Protein AF-A0A2R6ASG8-F1 (afdb_monomer)

Mean predicted aligned error: 5.62 Å

Solvent-accessible surface area (backbone atoms only — not comparable to full-atom values): 3726 Å² total; per-residue (Å²): 108,72,70,50,57,51,49,52,52,51,50,57,54,57,71,46,46,48,58,54,51,42,54,53,51,8,60,77,68,78,39,96,56,59,55,70,71,55,48,50,51,38,51,54,51,46,52,51,52,52,54,49,46,54,50,48,33,71,74,68,45,68,80,66,128

Foldseek 3Di:
DVVLVVLVVVLVVQLCVLVVVQVVVCVVVVHPTDDPVSVVVSVVSNVVSVVVSVVCCVVVVSPPD

Sequence (65 aa):
MANRTLLEVLSAILLFVPFGIAVLYARAHGRTAPPFEVNLALFVMYGVIVVFVLLLERKLGLFKD

Structure (mmCIF, N/CA/C/O backbone):
data_AF-A0A2R6ASG8-F1
#
_entry.id   AF-A0A2R6ASG8-F1
#
loop_
_atom_site.group_PDB
_atom_site.id
_atom_site.type_symbol
_atom_site.label_atom_id
_atom_site.label_alt_id
_atom_site.label_comp_id
_atom_site.label_asym_id
_atom_site.label_entity_id
_atom_site.label_seq_id
_atom_site.pdbx_PDB_ins_code
_atom_site.Cartn_x
_atom_site.Cartn_y
_atom_site.Cartn_z
_atom_site.occupancy
_atom_site.B_iso_or_equiv
_atom_site.auth_seq_id
_atom_site.auth_comp_id
_atom_site.auth_asym_id
_atom_site.auth_atom_id
_atom_site.pdbx_PDB_model_num
ATOM 1 N N . MET A 1 1 ? -9.898 6.337 24.931 1.00 56.62 1 MET A N 1
ATOM 2 C CA . MET A 1 1 ? -9.797 7.405 23.909 1.00 56.62 1 MET A CA 1
ATOM 3 C C . MET A 1 1 ? -8.452 7.396 23.183 1.00 56.62 1 MET A C 1
ATOM 5 O O . MET A 1 1 ? -8.482 7.220 21.979 1.00 56.62 1 MET A O 1
ATOM 9 N N . ALA A 1 2 ? -7.292 7.456 23.858 1.00 60.09 2 ALA A N 1
ATOM 10 C CA . ALA A 1 2 ? -5.972 7.495 23.193 1.00 60.09 2 ALA A CA 1
ATOM 11 C C . ALA A 1 2 ? -5.709 6.361 22.170 1.00 60.09 2 ALA A C 1
ATOM 13 O O . ALA A 1 2 ? -5.231 6.621 21.071 1.00 60.09 2 ALA A O 1
ATOM 14 N N . ASN A 1 3 ? -6.097 5.117 22.483 1.00 70.06 3 ASN A N 1
ATOM 15 C CA . ASN A 1 3 ? -5.911 3.979 21.567 1.00 70.06 3 ASN A CA 1
ATOM 16 C C . ASN A 1 3 ? -6.783 4.060 20.303 1.00 70.06 3 ASN A C 1
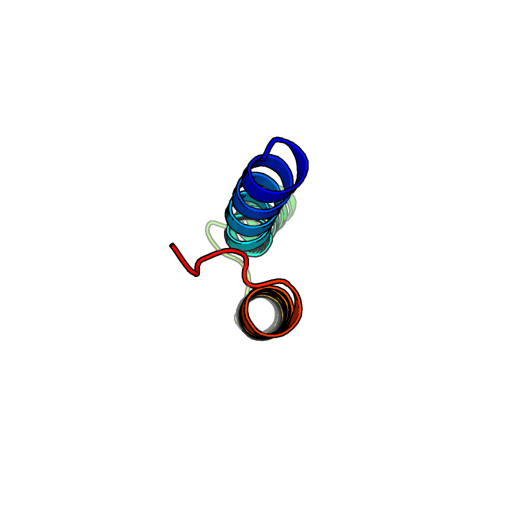ATOM 18 O O . ASN A 1 3 ? -6.396 3.535 19.266 1.00 70.06 3 ASN A O 1
ATOM 22 N N . ARG A 1 4 ? -7.949 4.716 20.380 1.00 72.38 4 ARG A N 1
ATOM 23 C CA . ARG A 1 4 ? -8.872 4.885 19.248 1.00 72.38 4 ARG A CA 1
ATOM 24 C C . ARG A 1 4 ? -8.309 5.897 18.252 1.00 72.38 4 ARG A C 1
ATOM 26 O O . ARG A 1 4 ? -8.147 5.559 17.089 1.00 72.38 4 ARG A O 1
ATOM 33 N N . THR A 1 5 ? -7.877 7.059 18.739 1.00 79.06 5 THR A N 1
ATOM 34 C CA . THR A 1 5 ? -7.208 8.083 17.922 1.00 79.06 5 THR A CA 1
ATOM 35 C C . THR A 1 5 ? -5.931 7.549 17.273 1.00 79.06 5 THR A C 1
ATOM 37 O O . THR A 1 5 ? -5.672 7.811 16.103 1.00 79.06 5 THR A O 1
ATOM 40 N N . LEU A 1 6 ? -5.143 6.744 17.995 1.00 79.31 6 LEU A N 1
ATOM 41 C CA . LEU A 1 6 ? -3.963 6.096 17.419 1.00 79.31 6 LEU A CA 1
ATOM 42 C C . LEU A 1 6 ? -4.334 5.151 16.263 1.00 79.31 6 LEU A C 1
ATOM 44 O O . LEU A 1 6 ? -3.671 5.162 15.231 1.00 79.31 6 LEU A O 1
ATOM 48 N N . LEU A 1 7 ? -5.394 4.352 16.413 1.00 79.56 7 LEU A N 1
ATOM 49 C CA . LEU A 1 7 ? -5.863 3.436 15.369 1.00 79.56 7 LEU A CA 1
ATOM 50 C C . LEU A 1 7 ? -6.435 4.171 14.151 1.00 79.56 7 LEU A C 1
ATOM 52 O O . LEU A 1 7 ? -6.199 3.735 13.025 1.00 79.56 7 LEU A O 1
ATOM 56 N N . GLU A 1 8 ? -7.124 5.292 14.352 1.00 78.69 8 GLU A N 1
ATOM 57 C CA . GLU A 1 8 ? -7.591 6.168 13.268 1.00 78.69 8 GLU A CA 1
ATOM 58 C C . GLU A 1 8 ? -6.410 6.753 12.482 1.00 78.69 8 GLU A C 1
ATOM 60 O O . GLU A 1 8 ? -6.374 6.658 11.255 1.00 78.69 8 GLU A O 1
ATOM 65 N N . VAL A 1 9 ? -5.394 7.273 13.181 1.00 83.94 9 VAL A N 1
ATOM 66 C CA . VAL A 1 9 ? -4.170 7.802 12.558 1.00 83.94 9 VAL A CA 1
ATOM 67 C C . VAL A 1 9 ? -3.422 6.708 11.794 1.00 83.94 9 VAL A C 1
ATOM 69 O O . VAL A 1 9 ? -3.027 6.920 10.648 1.00 83.94 9 VAL A O 1
ATOM 72 N N . LEU A 1 10 ? -3.259 5.521 12.383 1.00 84.25 10 LEU A N 1
ATOM 73 C CA . LEU A 1 10 ? -2.611 4.390 11.713 1.00 84.25 10 LEU A CA 1
ATOM 74 C C . LEU A 1 10 ? -3.392 3.940 10.472 1.00 84.25 10 LEU A C 1
ATOM 76 O O . LEU A 1 10 ? -2.783 3.672 9.439 1.00 84.25 10 LEU A O 1
ATOM 80 N N . SER A 1 11 ? -4.723 3.905 10.544 1.00 81.81 11 SER A N 1
ATOM 81 C CA . SER A 1 11 ? -5.582 3.550 9.406 1.00 81.81 11 SER A CA 1
ATOM 82 C C . SER A 1 11 ? -5.471 4.578 8.281 1.00 81.81 11 SER A C 1
ATOM 84 O O . SER A 1 11 ? -5.310 4.202 7.120 1.00 81.81 11 SER A O 1
ATOM 86 N N . ALA A 1 12 ? -5.464 5.871 8.618 1.00 82.62 12 ALA A N 1
ATOM 87 C CA . ALA A 1 12 ? -5.253 6.942 7.652 1.00 82.62 12 ALA A CA 1
ATOM 88 C C . ALA A 1 12 ? -3.881 6.823 6.971 1.00 82.62 12 ALA A C 1
ATOM 90 O O . ALA A 1 12 ? -3.804 6.881 5.747 1.00 82.62 12 ALA A O 1
ATOM 91 N N . ILE A 1 13 ? -2.810 6.578 7.734 1.00 86.44 13 ILE A N 1
ATOM 92 C CA . ILE A 1 13 ? -1.457 6.382 7.189 1.00 86.44 13 ILE A CA 1
ATOM 93 C C . ILE A 1 13 ? -1.408 5.165 6.256 1.00 86.44 13 ILE A C 1
ATOM 95 O O . ILE A 1 13 ? -0.832 5.251 5.169 1.00 86.44 13 ILE A O 1
ATOM 99 N N . LEU A 1 14 ? -2.033 4.048 6.642 1.00 86.75 14 LEU A N 1
ATOM 100 C CA . LEU A 1 14 ? -2.068 2.829 5.831 1.00 86.75 14 LEU A CA 1
ATOM 101 C C . LEU A 1 14 ? -2.701 3.064 4.453 1.00 86.75 14 LEU A C 1
ATOM 103 O O . LEU A 1 14 ? -2.210 2.521 3.464 1.00 86.75 14 LEU A O 1
ATOM 107 N N . LEU A 1 15 ? -3.720 3.921 4.352 1.00 83.75 15 LEU A N 1
ATOM 108 C CA . LEU A 1 15 ? -4.349 4.259 3.069 1.00 83.75 15 LEU A CA 1
ATOM 109 C C . LEU A 1 15 ? -3.398 4.974 2.093 1.00 83.75 15 LEU A C 1
ATOM 111 O O . LEU A 1 15 ? -3.590 4.871 0.882 1.00 83.75 15 LEU A O 1
ATOM 115 N N . PHE A 1 16 ? -2.349 5.643 2.584 1.00 88.25 16 PHE A N 1
ATOM 116 C CA . PHE A 1 16 ? -1.341 6.311 1.748 1.00 88.25 16 PHE A CA 1
ATOM 117 C C . PHE A 1 16 ? -0.166 5.411 1.344 1.00 88.25 16 PHE A C 1
ATOM 119 O O . PHE A 1 16 ? 0.606 5.778 0.454 1.00 88.25 16 PHE A O 1
ATOM 126 N N . VAL A 1 17 ? -0.021 4.225 1.946 1.00 90.38 17 VAL A N 1
ATOM 127 C CA . VAL A 1 17 ? 1.093 3.304 1.657 1.00 90.38 17 VAL A CA 1
ATOM 128 C C . VAL A 1 17 ? 1.201 2.951 0.165 1.00 90.38 17 VAL A C 1
ATOM 130 O O . VAL A 1 17 ? 2.303 3.079 -0.375 1.00 90.38 17 VAL A O 1
ATOM 133 N N . PRO A 1 18 ? 0.119 2.590 -0.558 1.00 91.38 18 PRO A N 1
ATOM 134 C CA . PRO A 1 18 ? 0.217 2.298 -1.989 1.00 91.38 18 PRO A CA 1
ATOM 135 C C . PRO A 1 18 ? 0.749 3.467 -2.815 1.00 91.38 18 PRO A C 1
ATOM 137 O O . PRO A 1 18 ? 1.550 3.260 -3.725 1.00 91.38 18 PRO A O 1
ATOM 140 N N . PHE A 1 19 ? 0.358 4.696 -2.472 1.00 90.44 19 PHE A N 1
ATOM 141 C CA . PHE A 1 19 ? 0.844 5.893 -3.150 1.00 90.44 19 PHE A CA 1
ATOM 142 C C . PHE A 1 19 ? 2.346 6.096 -2.919 1.00 90.44 19 PHE A C 1
ATOM 144 O O . PHE A 1 19 ? 3.097 6.309 -3.871 1.00 90.44 19 PHE A O 1
ATOM 151 N N . GLY A 1 20 ? 2.809 5.954 -1.673 1.00 92.12 20 GLY A N 1
ATOM 152 C CA . GLY A 1 20 ? 4.234 6.031 -1.347 1.00 92.12 20 GLY A CA 1
ATOM 153 C C . GLY A 1 20 ? 5.063 4.990 -2.105 1.00 92.12 20 GLY A C 1
ATOM 154 O O . GLY A 1 20 ? 6.093 5.325 -2.691 1.00 92.12 20 GLY A O 1
ATOM 155 N N . ILE A 1 21 ? 4.584 3.743 -2.167 1.00 93.12 21 ILE A N 1
ATOM 156 C CA . ILE A 1 21 ? 5.252 2.670 -2.917 1.00 93.12 21 ILE A CA 1
ATOM 157 C C . ILE A 1 21 ? 5.277 2.983 -4.418 1.00 93.12 21 ILE A C 1
ATOM 159 O O . ILE A 1 21 ? 6.318 2.800 -5.049 1.00 93.12 21 ILE A O 1
ATOM 163 N N . ALA A 1 22 ? 4.187 3.510 -4.986 1.00 93.25 22 ALA A N 1
ATOM 164 C CA . ALA A 1 22 ? 4.136 3.914 -6.392 1.00 93.25 22 ALA A CA 1
ATOM 165 C C . ALA A 1 22 ? 5.206 4.964 -6.729 1.00 93.25 22 ALA A C 1
ATOM 167 O O . ALA A 1 22 ? 5.945 4.806 -7.704 1.00 93.25 22 ALA A O 1
ATOM 168 N N . VAL A 1 23 ? 5.322 6.008 -5.899 1.00 94.31 23 VAL A N 1
ATOM 169 C CA . VAL A 1 23 ? 6.302 7.092 -6.073 1.00 94.31 23 VAL A CA 1
ATOM 170 C C . VAL A 1 23 ? 7.731 6.561 -5.978 1.00 94.31 23 VAL A C 1
ATOM 172 O O . VAL A 1 23 ? 8.565 6.869 -6.832 1.00 94.31 23 VAL A O 1
ATOM 175 N N . LEU A 1 24 ? 8.021 5.739 -4.966 1.00 94.88 24 LEU A N 1
ATOM 176 C CA . LEU A 1 24 ? 9.352 5.158 -4.778 1.00 94.88 24 LEU A CA 1
ATOM 177 C C . LEU A 1 24 ? 9.724 4.210 -5.920 1.00 94.88 24 LEU A C 1
ATOM 179 O O . LEU A 1 24 ? 10.846 4.282 -6.424 1.00 94.88 24 LEU A O 1
ATOM 183 N N . TYR A 1 25 ? 8.785 3.374 -6.370 1.00 94.88 25 TYR A N 1
ATOM 184 C CA . TYR A 1 25 ? 8.993 2.486 -7.509 1.00 94.88 25 TYR A CA 1
ATOM 185 C C . TYR A 1 25 ? 9.295 3.285 -8.780 1.00 94.88 25 TYR A C 1
ATOM 187 O O . TYR A 1 25 ? 10.292 3.014 -9.452 1.00 94.88 25 TYR A O 1
ATOM 195 N N . ALA A 1 26 ? 8.463 4.280 -9.100 1.00 93.38 26 ALA A N 1
ATOM 196 C CA . ALA A 1 26 ? 8.615 5.099 -10.298 1.00 93.38 26 ALA A CA 1
ATOM 197 C C . ALA A 1 26 ? 9.973 5.819 -10.301 1.00 93.38 26 ALA A C 1
ATOM 199 O O . ALA A 1 26 ? 10.730 5.713 -11.269 1.00 93.38 26 ALA A O 1
ATOM 200 N N . ARG A 1 27 ? 10.342 6.432 -9.168 1.00 94.50 27 ARG A N 1
ATOM 201 C CA . ARG A 1 27 ? 11.647 7.077 -8.979 1.00 94.50 27 ARG A CA 1
ATOM 202 C C . ARG A 1 27 ? 12.813 6.103 -9.162 1.00 94.50 27 ARG A C 1
ATOM 204 O O . ARG A 1 27 ? 13.767 6.440 -9.856 1.00 94.50 27 ARG A O 1
ATOM 211 N N . ALA A 1 28 ? 12.742 4.913 -8.564 1.00 95.19 28 ALA A N 1
ATOM 212 C CA . ALA A 1 28 ? 13.811 3.914 -8.635 1.00 95.19 28 ALA A CA 1
ATOM 213 C C . ALA A 1 28 ? 14.045 3.377 -10.058 1.00 95.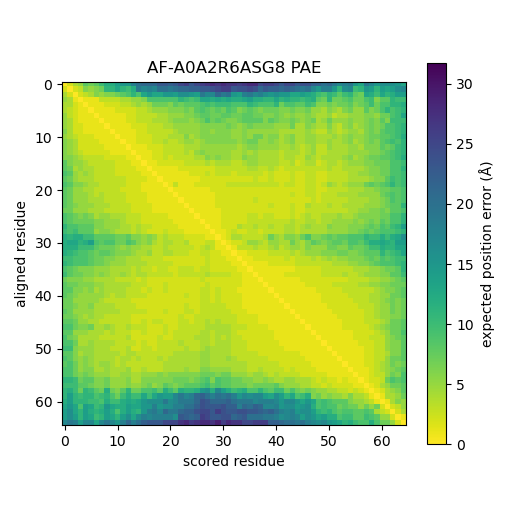19 28 ALA A C 1
ATOM 215 O O . ALA A 1 28 ? 15.154 2.964 -10.378 1.00 95.19 28 ALA A O 1
ATOM 216 N N . HIS A 1 29 ? 13.021 3.413 -10.914 1.00 95.38 29 HIS A N 1
ATOM 217 C CA . HIS A 1 29 ? 13.090 2.917 -12.290 1.00 95.38 29 HIS A CA 1
ATOM 218 C C . HIS A 1 29 ? 13.189 4.038 -13.336 1.00 95.38 29 HIS A C 1
ATOM 220 O O . HIS A 1 29 ? 13.088 3.756 -14.529 1.00 95.38 29 HIS A O 1
ATOM 226 N N . GLY A 1 30 ? 13.354 5.301 -12.918 1.00 94.25 30 GLY A N 1
ATOM 227 C CA . GLY A 1 30 ? 13.418 6.446 -13.833 1.00 94.25 30 GLY A CA 1
ATOM 228 C C . GLY A 1 30 ? 12.135 6.647 -14.648 1.00 94.25 30 GLY A C 1
ATOM 229 O O . GLY A 1 30 ? 12.192 7.104 -15.788 1.00 94.25 30 GLY A O 1
ATOM 230 N N . ARG A 1 31 ? 10.980 6.265 -14.095 1.00 90.69 31 ARG A N 1
ATOM 231 C CA . ARG A 1 31 ? 9.667 6.365 -14.744 1.00 90.69 31 ARG A CA 1
ATOM 232 C C . ARG A 1 31 ? 8.824 7.440 -14.072 1.00 90.69 31 ARG A C 1
ATOM 234 O O . ARG A 1 31 ? 8.993 7.736 -12.894 1.00 90.69 31 ARG A O 1
ATOM 241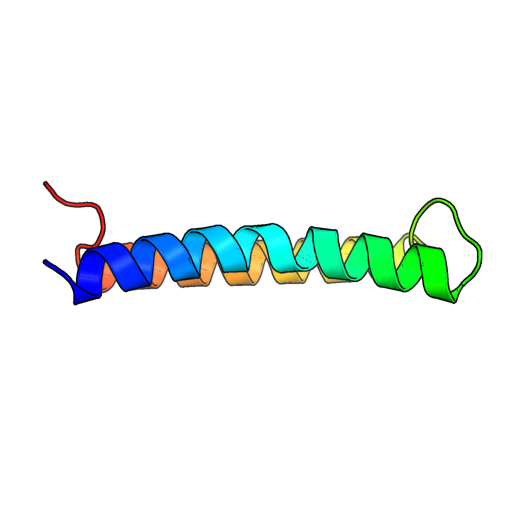 N N . THR A 1 32 ? 7.867 7.985 -14.813 1.00 90.69 32 THR A N 1
ATOM 242 C CA . THR A 1 32 ? 6.841 8.886 -14.268 1.00 90.69 32 THR A CA 1
ATOM 243 C C . THR A 1 32 ? 5.725 8.127 -13.549 1.00 90.69 32 THR A C 1
ATOM 245 O O . THR A 1 32 ? 5.071 8.690 -12.677 1.00 90.69 32 THR A O 1
ATOM 248 N N . ALA A 1 33 ? 5.528 6.846 -13.879 1.00 89.31 33 ALA A N 1
ATOM 249 C CA . ALA A 1 33 ? 4.540 5.971 -13.260 1.00 89.31 33 ALA A CA 1
ATOM 250 C C . ALA A 1 33 ? 5.010 4.500 -13.243 1.00 89.31 33 ALA A C 1
ATOM 252 O O . ALA A 1 33 ? 5.825 4.101 -14.087 1.00 89.31 33 ALA A O 1
ATOM 253 N N . PRO A 1 34 ? 4.500 3.669 -12.313 1.00 93.06 34 PRO A N 1
ATOM 254 C CA . PRO A 1 34 ? 4.694 2.224 -12.368 1.00 93.06 34 PRO A CA 1
ATOM 255 C C . PRO A 1 34 ? 4.018 1.599 -13.604 1.00 93.06 34 PRO A C 1
ATOM 257 O O . PRO A 1 34 ? 3.055 2.165 -14.128 1.00 93.06 34 PRO A O 1
ATOM 260 N N . PRO A 1 35 ? 4.492 0.432 -14.079 1.00 94.62 35 PRO A N 1
ATOM 261 C CA . PRO A 1 35 ? 3.836 -0.317 -15.146 1.00 94.62 35 PRO A CA 1
ATOM 262 C C . PRO A 1 35 ? 2.487 -0.884 -14.678 1.00 94.62 35 PRO A C 1
ATOM 264 O O . PRO A 1 35 ? 2.184 -0.903 -13.481 1.00 94.62 35 PRO A O 1
ATOM 267 N N . PHE A 1 36 ? 1.676 -1.352 -15.629 1.00 92.44 36 PHE A N 1
ATOM 268 C CA . PHE A 1 36 ? 0.311 -1.816 -15.371 1.00 92.44 36 PHE A CA 1
ATOM 269 C C . PHE A 1 36 ? 0.246 -2.905 -14.294 1.00 92.44 36 PHE A C 1
ATOM 271 O O . PHE A 1 36 ? -0.576 -2.813 -13.388 1.00 92.44 36 PHE A O 1
ATOM 278 N N . GLU A 1 37 ? 1.141 -3.888 -14.339 1.00 93.69 37 GLU A N 1
ATOM 279 C CA . GLU A 1 37 ? 1.180 -5.013 -13.401 1.00 93.69 37 GLU A CA 1
ATOM 280 C C . GLU A 1 37 ? 1.443 -4.541 -11.966 1.00 93.69 37 GLU A C 1
ATOM 282 O O . GLU A 1 37 ? 0.829 -5.027 -11.016 1.00 93.69 37 GLU A O 1
ATOM 287 N N . VAL A 1 38 ? 2.316 -3.541 -11.806 1.00 92.94 38 VAL A N 1
ATOM 288 C CA . VAL A 1 38 ? 2.617 -2.942 -10.500 1.00 92.94 38 VAL A CA 1
ATOM 289 C C . VAL A 1 38 ? 1.444 -2.092 -10.024 1.00 92.94 38 VAL A C 1
ATOM 291 O O . VAL A 1 38 ? 1.065 -2.191 -8.861 1.00 92.94 38 VAL A O 1
ATOM 294 N N . ASN A 1 39 ? 0.813 -1.312 -10.904 1.00 92.44 39 ASN A N 1
ATOM 295 C CA . ASN A 1 39 ? -0.396 -0.563 -10.549 1.00 92.44 39 ASN A CA 1
ATOM 296 C C . ASN A 1 39 ? -1.542 -1.495 -10.134 1.00 92.44 39 ASN A C 1
ATOM 298 O O . ASN A 1 39 ? -2.235 -1.207 -9.160 1.00 92.44 39 ASN A O 1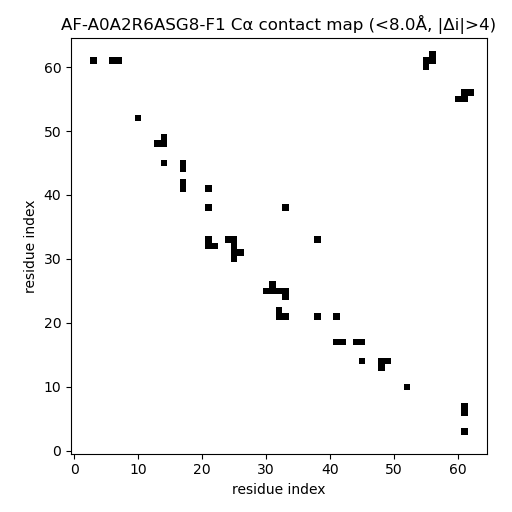
ATOM 302 N N . LEU A 1 40 ? -1.711 -2.631 -10.815 1.00 94.56 40 LEU A N 1
ATOM 303 C CA . LEU A 1 40 ? -2.692 -3.649 -10.450 1.00 94.56 40 LEU A CA 1
ATOM 304 C C . LEU A 1 40 ? -2.391 -4.230 -9.062 1.00 94.56 40 LEU A C 1
ATOM 306 O O . LEU A 1 40 ? -3.291 -4.314 -8.227 1.00 94.56 40 LEU A O 1
ATOM 310 N N . ALA A 1 41 ? -1.130 -4.566 -8.779 1.00 94.25 41 ALA A N 1
ATOM 311 C CA . ALA A 1 41 ? -0.721 -5.042 -7.459 1.00 94.25 41 ALA A CA 1
ATOM 312 C C . ALA A 1 41 ? -0.975 -3.995 -6.357 1.00 94.25 41 ALA A C 1
ATOM 314 O O . ALA A 1 41 ? -1.491 -4.333 -5.290 1.00 94.25 41 ALA A O 1
ATOM 315 N N . LEU A 1 42 ? -0.678 -2.719 -6.621 1.00 94.25 42 LEU A N 1
ATOM 316 C CA . LEU A 1 42 ? -0.944 -1.613 -5.695 1.00 94.25 42 LEU A CA 1
ATOM 317 C C . LEU A 1 42 ? -2.444 -1.402 -5.459 1.00 94.25 42 LEU A C 1
ATOM 319 O O . LEU A 1 42 ? -2.847 -1.126 -4.330 1.00 94.25 42 LEU A O 1
ATOM 323 N N . PHE A 1 43 ? -3.271 -1.571 -6.492 1.00 92.75 43 PHE A N 1
ATOM 324 C CA . PHE A 1 43 ? -4.726 -1.500 -6.376 1.00 92.75 43 PHE A CA 1
ATOM 325 C C . PHE A 1 43 ? -5.283 -2.641 -5.518 1.00 92.75 43 PHE A C 1
ATOM 327 O O . PHE A 1 43 ? -6.082 -2.400 -4.612 1.00 92.75 43 PHE A O 1
ATOM 334 N N . VAL A 1 44 ? -4.815 -3.874 -5.740 1.00 95.06 44 VAL A N 1
ATOM 335 C CA . VAL A 1 44 ? -5.182 -5.029 -4.905 1.00 95.06 44 VAL A CA 1
ATOM 336 C C . VAL A 1 44 ? -4.762 -4.795 -3.453 1.00 95.06 44 VAL A C 1
ATOM 338 O O . VAL A 1 44 ? -5.563 -4.994 -2.541 1.00 95.06 44 VAL A O 1
ATOM 341 N N . MET A 1 45 ? -3.539 -4.310 -3.231 1.00 93.75 45 MET A N 1
ATOM 342 C CA . MET A 1 45 ? -3.040 -3.975 -1.897 1.00 93.75 45 MET A CA 1
ATOM 343 C C . MET A 1 45 ? -3.897 -2.900 -1.217 1.00 93.75 45 MET A C 1
ATOM 345 O O . MET A 1 45 ? -4.246 -3.055 -0.048 1.00 93.75 45 MET A O 1
ATOM 349 N N . TYR A 1 46 ? -4.287 -1.845 -1.940 1.00 92.88 46 TYR A N 1
ATOM 350 C CA . TYR A 1 46 ? -5.200 -0.825 -1.423 1.00 92.88 46 TYR A CA 1
ATOM 351 C C . TYR A 1 46 ? -6.552 -1.428 -1.024 1.00 92.88 46 TYR A C 1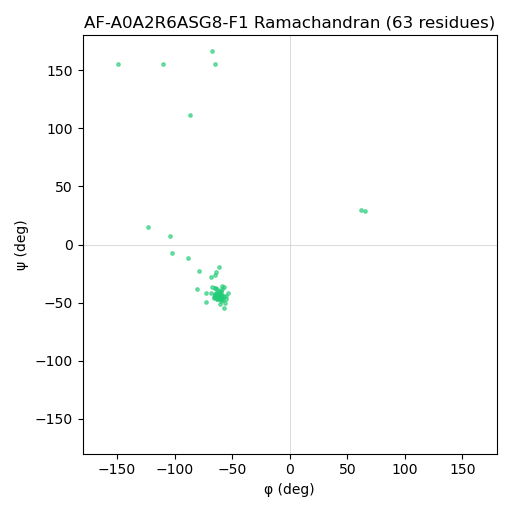
ATOM 353 O O . TYR A 1 46 ? -7.024 -1.180 0.084 1.00 92.88 46 TYR A O 1
ATOM 361 N N . GLY A 1 47 ? -7.134 -2.283 -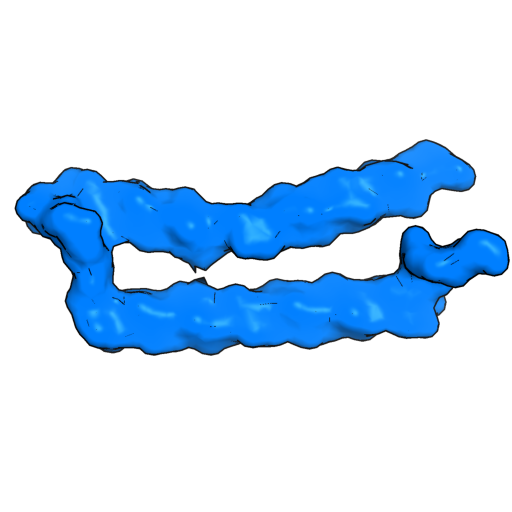1.870 1.00 92.81 47 GLY A N 1
ATOM 362 C CA . GLY A 1 47 ? -8.377 -2.992 -1.556 1.00 92.81 47 GLY A CA 1
ATOM 363 C C . GLY A 1 47 ? -8.277 -3.820 -0.271 1.00 92.81 47 GLY A C 1
ATOM 364 O O . GLY A 1 47 ? -9.164 -3.746 0.578 1.00 92.81 47 GLY A O 1
ATOM 365 N N . VAL A 1 48 ? -7.173 -4.549 -0.078 1.00 93.31 48 VAL A N 1
ATOM 366 C CA . VAL A 1 48 ? -6.922 -5.321 1.153 1.00 93.31 48 VAL A CA 1
ATOM 367 C C . VAL A 1 48 ? -6.820 -4.410 2.378 1.00 93.31 48 VAL A C 1
ATOM 369 O O . VAL A 1 48 ? -7.427 -4.714 3.405 1.00 93.31 48 VAL A O 1
ATOM 372 N N . ILE A 1 49 ? -6.103 -3.286 2.276 1.00 91.00 49 ILE A N 1
ATOM 373 C CA . ILE A 1 49 ? -5.980 -2.306 3.366 1.00 91.00 49 ILE A CA 1
ATOM 374 C C . ILE A 1 49 ? -7.354 -1.747 3.738 1.00 91.00 49 ILE A C 1
ATOM 376 O O . ILE A 1 49 ? -7.700 -1.740 4.916 1.00 91.00 49 ILE A O 1
ATOM 380 N N . VAL A 1 50 ? -8.162 -1.345 2.755 1.00 89.44 50 VAL A N 1
ATOM 381 C CA . VAL A 1 50 ? -9.520 -0.828 2.987 1.00 89.44 50 VAL A CA 1
ATOM 382 C C . VAL A 1 50 ? -10.388 -1.869 3.689 1.00 89.44 50 VAL A C 1
ATOM 384 O O . VAL A 1 50 ? -11.012 -1.563 4.702 1.00 89.44 50 VAL A O 1
ATOM 387 N N . VAL A 1 51 ? -10.401 -3.114 3.205 1.00 91.31 51 VAL A N 1
ATOM 388 C CA . VAL A 1 51 ? -11.162 -4.197 3.847 1.00 91.31 51 VAL A CA 1
ATOM 389 C C . VAL A 1 51 ? -10.688 -4.417 5.284 1.00 91.31 51 VAL A C 1
ATOM 391 O O . VAL A 1 51 ? -11.513 -4.585 6.181 1.00 91.31 51 VAL A O 1
ATOM 394 N N . PHE A 1 52 ? -9.378 -4.390 5.528 1.00 87.50 52 PHE A N 1
ATOM 395 C CA . PHE A 1 52 ? -8.823 -4.567 6.866 1.00 87.50 52 PHE A CA 1
ATOM 396 C C . PHE A 1 52 ? -9.218 -3.428 7.809 1.00 87.50 52 PHE A C 1
ATOM 398 O O . PHE A 1 52 ? -9.648 -3.699 8.930 1.00 87.50 52 PHE A O 1
ATOM 405 N N . VAL A 1 53 ? -9.146 -2.178 7.340 1.00 85.00 53 VAL A N 1
ATOM 406 C CA . VAL A 1 53 ? -9.618 -1.004 8.084 1.00 85.00 53 VAL A CA 1
ATOM 407 C C . VAL A 1 53 ? -11.095 -1.184 8.429 1.00 85.00 53 VAL A C 1
ATOM 409 O O . VAL A 1 53 ? -11.417 -1.248 9.608 1.00 85.00 53 VAL A O 1
ATOM 412 N N . LEU A 1 54 ? -11.972 -1.433 7.452 1.00 84.06 54 LEU A N 1
ATOM 413 C CA . LEU A 1 54 ? -13.410 -1.640 7.691 1.00 84.06 54 LEU A CA 1
ATOM 414 C C . LEU A 1 54 ? -13.708 -2.786 8.677 1.00 84.06 54 LEU A C 1
ATOM 416 O O . LEU A 1 54 ? -14.640 -2.711 9.483 1.00 84.06 54 LEU A O 1
ATOM 420 N N . LEU A 1 55 ? -12.928 -3.870 8.641 1.00 85.50 55 LEU A N 1
ATOM 421 C CA . LEU A 1 55 ? -13.0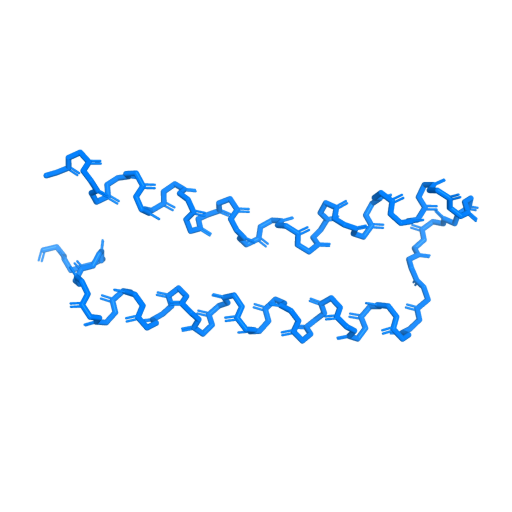61 -4.969 9.601 1.00 85.50 55 LEU A CA 1
ATOM 422 C C . LEU A 1 55 ? -12.643 -4.557 11.015 1.00 85.50 55 LEU A C 1
ATOM 424 O O . LEU A 1 55 ? -13.320 -4.935 11.978 1.00 85.50 55 LEU A O 1
ATOM 428 N N . LEU A 1 56 ? -11.555 -3.794 11.149 1.00 80.00 56 LEU A N 1
ATOM 429 C CA . LEU A 1 56 ? -11.135 -3.223 12.427 1.00 80.00 56 LEU A CA 1
ATOM 430 C C . LEU A 1 56 ? -12.194 -2.261 12.961 1.00 80.00 56 LEU A C 1
ATOM 432 O O . LEU A 1 56 ? -12.560 -2.365 14.130 1.00 80.00 56 LEU A O 1
ATOM 436 N N . GLU A 1 57 ? -12.756 -1.403 12.111 1.00 77.50 57 GLU A N 1
ATOM 437 C CA . GLU A 1 57 ? -13.858 -0.513 12.475 1.00 77.50 57 GLU A CA 1
ATOM 438 C C . GLU A 1 57 ? -15.050 -1.290 13.024 1.00 77.50 57 GLU A C 1
ATOM 440 O O . GLU A 1 57 ? -15.547 -0.993 14.114 1.00 77.50 57 GLU A O 1
ATOM 445 N N . ARG A 1 58 ? -15.485 -2.327 12.299 1.00 80.44 58 ARG A N 1
ATOM 446 C CA . ARG A 1 58 ? -16.651 -3.130 12.673 1.00 80.44 58 ARG A CA 1
ATOM 447 C C . ARG A 1 58 ? -16.438 -3.903 13.975 1.00 80.44 58 ARG A C 1
ATOM 449 O O . ARG A 1 58 ? -17.391 -4.045 14.740 1.00 80.44 58 ARG A O 1
ATOM 456 N N . LYS A 1 59 ? -15.228 -4.416 14.223 1.00 77.50 59 LYS A N 1
ATOM 457 C CA . LYS A 1 59 ? -14.907 -5.187 15.437 1.00 77.50 59 LYS A CA 1
ATOM 458 C C . LYS A 1 59 ? -14.629 -4.313 16.658 1.00 77.50 59 LYS A C 1
ATOM 460 O O . LYS A 1 59 ? -15.000 -4.705 17.759 1.00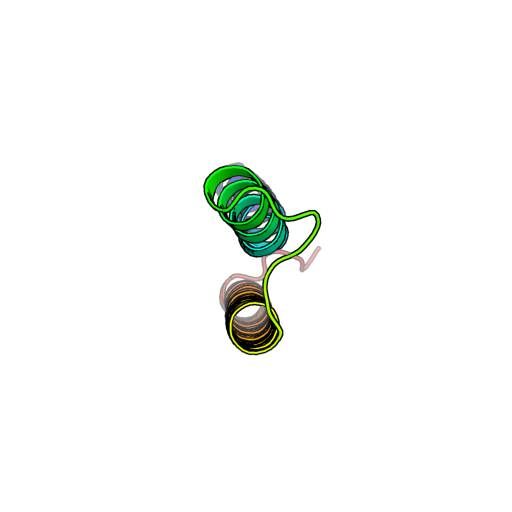 77.50 59 LYS A O 1
ATOM 465 N N . LEU A 1 60 ? -13.963 -3.175 16.480 1.00 71.06 60 LEU A N 1
ATOM 466 C CA . LEU A 1 60 ? -13.484 -2.329 17.579 1.00 71.06 60 LEU A CA 1
ATOM 467 C C . LEU A 1 60 ? -14.367 -1.098 17.825 1.00 71.06 60 LEU A C 1
ATOM 469 O O . LEU A 1 60 ? -14.148 -0.387 18.800 1.00 71.06 60 LEU A O 1
ATOM 473 N N . GLY A 1 61 ? -15.358 -0.837 16.965 1.00 66.69 61 GLY A N 1
ATOM 474 C CA . GLY A 1 61 ? -16.237 0.327 17.089 1.00 66.69 61 GLY A CA 1
ATOM 475 C C . GLY A 1 61 ? -15.502 1.656 16.900 1.00 66.69 61 GLY A C 1
ATOM 476 O O . GLY A 1 61 ? -15.911 2.655 17.481 1.00 66.69 61 GLY A O 1
ATOM 477 N N . LEU A 1 62 ? -14.420 1.673 16.111 1.00 62.53 62 LEU A N 1
ATOM 478 C CA . LEU A 1 62 ? -13.508 2.824 15.990 1.00 62.53 62 LEU A CA 1
ATOM 479 C C . LEU A 1 62 ? -14.161 4.104 15.456 1.00 62.53 62 LEU A C 1
ATOM 481 O O . LEU A 1 62 ? -13.633 5.173 15.706 1.00 62.53 62 LEU A O 1
ATOM 485 N N . PHE A 1 63 ? -15.313 4.025 14.791 1.00 62.22 63 PHE A N 1
ATOM 486 C CA . PHE A 1 63 ? -16.052 5.195 14.289 1.00 62.22 63 PHE A CA 1
ATOM 487 C C . PHE A 1 63 ? -17.492 5.270 14.806 1.00 62.22 63 PHE A C 1
ATOM 489 O O . PHE A 1 63 ? -18.309 5.996 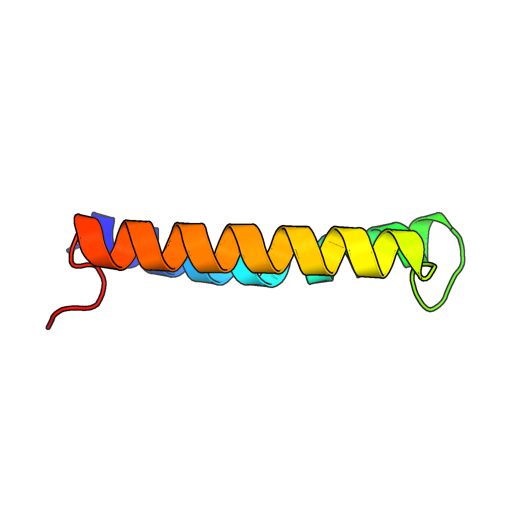14.252 1.00 62.22 63 PHE A O 1
ATOM 496 N N . LYS A 1 64 ? -17.834 4.501 15.847 1.00 58.34 64 LYS A N 1
ATOM 497 C CA . LYS A 1 64 ? -19.127 4.658 16.519 1.00 58.34 64 LYS A CA 1
ATOM 498 C C . LYS A 1 64 ? -18.982 5.732 17.593 1.00 58.34 64 LYS A C 1
ATOM 500 O O . LYS A 1 64 ? -18.214 5.551 18.541 1.00 58.34 64 LYS A O 1
ATOM 505 N N . ASP A 1 65 ? -19.644 6.857 17.369 1.00 57.94 65 ASP A N 1
ATOM 506 C CA . ASP A 1 65 ? -19.827 7.928 18.353 1.00 57.94 65 ASP A CA 1
ATOM 507 C C . ASP A 1 65 ? -20.721 7.470 19.511 1.00 57.94 65 ASP A C 1
ATOM 509 O O . ASP A 1 65 ? -21.715 6.748 19.248 1.00 57.94 65 ASP A O 1
#

pLDDT: mean 85.27, std 10.7, range [56.62, 95.38]

Organism: NCBI:txid1978154

Secondary structure (DSSP, 8-state):
-HHHHHHHHHHHHHHHHHHHHHHHHHHHTT-SS--HHHHHHHHHHHHHHHHHHHHHHHHHTTT--

Radius of gyration: 14.77 Å; Cα contacts (8 Å, |Δi|>4): 28; chains: 1; bounding box: 34×14×39 Å